Protein AF-A0A0S8ESB2-F1 (afdb_monomer_lite)

Secondary structure (DSSP, 8-state):
-HHHHHHHHHHHHHHHHHHHHHHHHS---TTTTHHHHHS-HHHHHHHHHHHHHHHHHHHHHHHHHHHHHHHHHHH---GGGEEE-TTS-EEETTTS-HHHHHHHTPPP-HHHHHHHHHHHHTT---S-HHHHHHTHHHHHHHHHHHHHHHHHHHHHHHHHTT-PPP------

Structure (mmCIF, N/CA/C/O backbone):
data_AF-A0A0S8ESB2-F1
#
_entry.id   AF-A0A0S8ESB2-F1
#
loop_
_atom_site.group_PDB
_atom_site.id
_atom_site.type_symbol
_atom_site.label_atom_id
_atom_site.label_alt_id
_atom_site.label_comp_id
_atom_site.label_asym_id
_atom_site.label_entity_id
_atom_site.label_seq_id
_atom_site.pdbx_PDB_ins_code
_atom_site.Cartn_x
_atom_site.Cartn_y
_atom_site.Cartn_z
_atom_site.occupancy
_atom_site.B_iso_or_equiv
_atom_site.auth_seq_id
_atom_site.auth_comp_id
_atom_site.auth_asym_id
_atom_site.auth_atom_id
_atom_site.pdbx_PDB_model_num
ATOM 1 N N . MET A 1 1 ? 5.649 14.825 -22.192 1.00 57.09 1 MET A N 1
ATOM 2 C CA . MET A 1 1 ? 5.412 15.573 -20.928 1.00 57.09 1 MET A CA 1
ATOM 3 C C . MET A 1 1 ? 4.907 14.610 -19.845 1.00 57.09 1 MET A C 1
ATOM 5 O O . MET A 1 1 ? 4.334 15.031 -18.852 1.00 57.09 1 MET A O 1
ATOM 9 N N . ASP A 1 2 ? 5.210 13.318 -19.983 1.00 68.31 2 ASP A N 1
ATOM 10 C CA . ASP A 1 2 ? 4.509 12.215 -19.307 1.00 68.31 2 ASP A CA 1
ATOM 11 C C . ASP A 1 2 ? 4.921 12.042 -17.840 1.00 68.31 2 ASP A C 1
ATOM 13 O O . ASP A 1 2 ? 4.185 11.493 -17.018 1.00 68.31 2 ASP A O 1
ATOM 17 N N . TRP A 1 3 ? 6.082 12.598 -17.478 1.00 75.12 3 TRP A N 1
ATOM 18 C CA . TRP A 1 3 ? 6.533 12.653 -16.091 1.00 75.12 3 TRP A CA 1
ATOM 19 C C . TRP A 1 3 ? 5.609 13.522 -15.223 1.00 75.12 3 TRP A C 1
ATOM 21 O O . TRP A 1 3 ? 5.425 13.221 -14.044 1.00 75.12 3 TRP A O 1
ATOM 31 N N . ALA A 1 4 ? 5.017 14.581 -15.790 1.00 79.88 4 ALA A N 1
ATOM 32 C CA . ALA A 1 4 ? 4.183 15.520 -15.047 1.00 79.88 4 ALA A CA 1
ATOM 33 C C . ALA A 1 4 ? 2.827 14.898 -14.695 1.00 79.88 4 ALA A C 1
ATOM 35 O O . ALA A 1 4 ? 2.401 14.994 -13.548 1.00 79.88 4 ALA A O 1
ATOM 36 N N . ASP A 1 5 ? 2.197 14.186 -15.631 1.00 78.19 5 ASP A N 1
ATOM 37 C CA . ASP A 1 5 ? 0.913 13.516 -15.394 1.00 78.19 5 ASP A CA 1
ATOM 38 C C . ASP A 1 5 ? 1.040 12.397 -14.354 1.00 78.19 5 ASP A C 1
ATOM 40 O O . ASP A 1 5 ? 0.253 12.330 -13.406 1.00 78.19 5 ASP A O 1
ATOM 44 N N . SER A 1 6 ? 2.098 11.583 -14.448 1.00 72.62 6 SER A N 1
ATOM 45 C CA . SER A 1 6 ? 2.393 10.545 -13.451 1.00 72.62 6 SER A CA 1
ATOM 46 C C . SER A 1 6 ? 2.651 11.133 -12.061 1.00 72.62 6 SER A C 1
ATOM 48 O O . SER A 1 6 ? 2.195 10.588 -11.049 1.00 72.62 6 SER A O 1
ATOM 50 N N . PHE A 1 7 ? 3.359 12.264 -11.991 1.00 78.62 7 PHE A N 1
ATOM 51 C CA . PHE A 1 7 ? 3.617 12.965 -10.737 1.00 78.62 7 PHE A CA 1
ATOM 52 C C . PHE A 1 7 ? 2.340 13.581 -10.149 1.00 78.62 7 PHE A C 1
ATOM 54 O O . PHE A 1 7 ? 2.095 13.438 -8.953 1.00 78.62 7 PHE A O 1
ATOM 61 N N . LEU A 1 8 ? 1.494 14.208 -10.970 1.00 83.75 8 LEU A N 1
ATOM 62 C CA . LEU A 1 8 ? 0.234 14.817 -10.537 1.00 83.75 8 LEU A CA 1
ATOM 63 C C . LEU A 1 8 ? -0.777 13.770 -10.055 1.00 83.75 8 LEU A C 1
ATOM 65 O O . LEU A 1 8 ? -1.403 13.954 -9.008 1.00 83.75 8 LEU A O 1
ATOM 69 N N . GLN A 1 9 ? -0.915 12.642 -10.754 1.00 80.56 9 GLN A N 1
ATOM 70 C CA . GLN A 1 9 ? -1.841 11.579 -10.356 1.00 80.56 9 GLN A CA 1
ATOM 71 C C . GLN A 1 9 ? -1.432 10.942 -9.020 1.00 80.56 9 GLN A C 1
ATOM 73 O O . GLN A 1 9 ? -2.258 10.754 -8.127 1.00 80.56 9 GLN A O 1
ATOM 78 N N . LYS A 1 10 ? -0.139 10.658 -8.832 1.00 77.56 10 LYS A N 1
ATOM 79 C CA . LYS A 1 10 ? 0.361 10.117 -7.559 1.00 77.56 10 LYS A CA 1
ATOM 80 C C . LYS A 1 10 ? 0.337 11.185 -6.461 1.00 77.56 10 LYS A C 1
ATOM 82 O O . LYS A 1 10 ? -0.032 10.887 -5.330 1.00 77.56 10 LYS A O 1
ATOM 87 N N . GLY A 1 11 ? 0.671 12.433 -6.784 1.00 84.25 11 GLY A N 1
ATOM 88 C CA . GLY A 1 11 ? 0.659 13.560 -5.851 1.00 84.25 11 GLY A CA 1
ATOM 89 C C . GLY A 1 11 ? -0.734 13.868 -5.303 1.00 84.25 11 GLY A C 1
ATOM 90 O O . GLY A 1 11 ? -0.884 14.079 -4.102 1.00 84.25 11 GLY A O 1
ATOM 91 N N . THR A 1 12 ? -1.769 13.817 -6.144 1.00 86.50 12 THR A N 1
ATOM 92 C CA . THR A 1 12 ? -3.167 13.981 -5.706 1.00 86.50 12 THR A CA 1
ATOM 93 C C . THR A 1 12 ? -3.625 12.843 -4.796 1.00 86.50 12 THR A C 1
ATOM 95 O O . THR A 1 12 ? -4.286 13.111 -3.793 1.00 86.50 12 THR A O 1
ATOM 98 N N . LEU A 1 13 ? -3.215 11.598 -5.067 1.00 80.38 13 LEU A N 1
ATOM 99 C CA . LEU A 1 13 ? -3.463 10.465 -4.168 1.00 80.38 13 LEU A CA 1
ATOM 100 C C . LEU A 1 13 ? -2.816 10.684 -2.790 1.00 80.38 13 LEU A C 1
ATOM 102 O O . LEU A 1 13 ? -3.473 10.515 -1.763 1.00 80.38 13 LEU A O 1
ATOM 106 N N . TRP A 1 14 ? -1.548 11.105 -2.754 1.00 82.94 14 TRP A N 1
ATOM 107 C CA . TRP A 1 14 ? -0.864 11.437 -1.502 1.00 82.94 14 TRP A CA 1
ATOM 108 C C . TRP A 1 14 ? -1.537 12.601 -0.771 1.00 82.94 14 TRP A C 1
ATOM 110 O O . TRP A 1 14 ? -1.750 12.513 0.435 1.00 82.94 14 TRP A O 1
ATOM 120 N N . LEU A 1 15 ? -1.940 13.659 -1.482 1.00 83.88 15 LEU A N 1
ATOM 121 C CA . LEU A 1 15 ? -2.687 14.781 -0.905 1.00 83.88 15 LEU A CA 1
ATOM 122 C C . LEU A 1 15 ? -4.032 14.343 -0.318 1.00 83.88 15 LEU A C 1
ATOM 124 O O . LEU A 1 15 ? -4.394 14.812 0.759 1.00 83.88 15 LEU A O 1
ATOM 128 N N . ALA A 1 16 ? -4.748 13.422 -0.967 1.00 83.44 16 ALA A N 1
ATOM 129 C CA . ALA A 1 1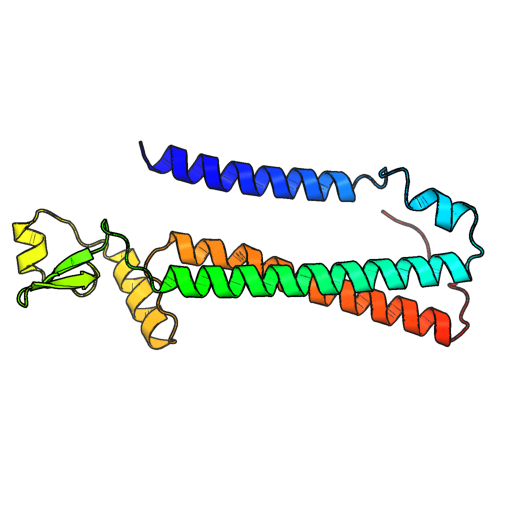6 ? -5.981 12.857 -0.428 1.00 83.44 16 ALA A CA 1
ATOM 130 C C . ALA A 1 16 ? -5.721 12.085 0.876 1.00 83.44 16 ALA A C 1
ATOM 132 O O . ALA A 1 16 ? -6.452 12.265 1.852 1.00 83.44 16 ALA A O 1
ATOM 133 N N . PHE A 1 17 ? -4.649 11.286 0.934 1.00 80.38 17 PHE A N 1
ATOM 134 C CA . PHE A 1 17 ? -4.242 10.604 2.164 1.00 80.38 17 PHE A CA 1
ATOM 135 C C . PHE A 1 17 ? -3.816 11.575 3.269 1.00 80.38 17 PHE A C 1
ATOM 137 O O . PHE A 1 17 ? -4.221 11.391 4.416 1.00 80.38 17 PHE A O 1
ATOM 144 N N . PHE A 1 18 ? -3.062 12.629 2.948 1.00 82.06 18 PHE A N 1
ATOM 145 C CA . PHE A 1 18 ? -2.707 13.669 3.916 1.00 82.06 18 PHE A CA 1
ATOM 146 C C . PHE A 1 18 ? -3.939 14.420 4.419 1.00 82.06 18 PHE A C 1
ATOM 148 O O . PHE A 1 18 ? -4.059 14.632 5.621 1.00 82.06 18 PHE A O 1
ATOM 155 N N . GLY A 1 19 ? -4.881 14.758 3.537 1.00 80.56 19 GLY A N 1
ATOM 156 C CA . GLY A 1 19 ? -6.148 15.384 3.907 1.00 80.56 19 GLY A CA 1
ATOM 157 C C . GLY A 1 19 ? -6.977 14.496 4.834 1.00 80.56 19 GLY A C 1
ATOM 158 O O . GLY A 1 19 ? -7.443 14.961 5.871 1.00 80.56 19 GLY A O 1
ATOM 159 N N . ALA A 1 20 ? -7.094 13.203 4.522 1.00 76.50 20 ALA A N 1
ATOM 160 C CA . ALA A 1 20 ? -7.768 12.234 5.383 1.00 76.50 20 ALA A CA 1
ATOM 161 C C . ALA A 1 20 ? -7.060 12.075 6.741 1.00 76.50 20 ALA A C 1
ATOM 163 O O . ALA A 1 20 ? -7.718 12.099 7.779 1.00 76.50 20 ALA A O 1
ATOM 164 N N . SER A 1 21 ? -5.726 11.979 6.754 1.00 76.19 21 SER A N 1
ATOM 165 C CA . SER A 1 21 ? -4.936 11.856 7.984 1.00 76.19 21 SER A CA 1
ATOM 166 C C . SER A 1 21 ? -5.036 13.106 8.859 1.00 76.19 21 SER A C 1
ATOM 168 O O . SER A 1 21 ? -5.221 12.981 10.068 1.00 76.19 21 SER A O 1
ATOM 170 N N . LEU A 1 22 ? -4.941 14.302 8.271 1.00 78.44 22 LEU A N 1
ATOM 171 C CA . LEU A 1 22 ? -5.063 15.577 8.982 1.00 78.44 22 LEU A CA 1
ATOM 172 C C . LEU A 1 22 ? -6.470 15.742 9.565 1.00 78.44 22 LEU A C 1
ATOM 174 O O . LEU A 1 22 ? -6.622 16.136 10.716 1.00 78.44 22 LEU A O 1
ATOM 178 N N . SER A 1 23 ? -7.485 15.343 8.796 1.00 69.94 23 SER A N 1
ATOM 179 C CA . SER A 1 23 ? -8.884 15.304 9.219 1.00 69.94 23 SER A CA 1
ATOM 180 C C . SER A 1 23 ? -9.110 14.353 10.404 1.00 69.94 23 SER A C 1
ATOM 182 O O . SER A 1 23 ? -9.939 14.636 11.257 1.00 69.94 23 SER A O 1
ATOM 184 N N . THR A 1 24 ? -8.351 13.255 10.510 1.00 66.19 24 THR A N 1
ATOM 185 C CA . THR A 1 24 ? -8.381 12.372 11.693 1.00 66.19 24 THR A CA 1
ATOM 186 C C . THR A 1 24 ? -7.478 12.815 12.849 1.00 66.19 24 THR A C 1
ATOM 188 O O . THR A 1 24 ? -7.645 12.302 13.953 1.00 66.19 24 THR A O 1
ATOM 191 N N . TYR A 1 25 ? -6.505 13.701 12.603 1.00 63.59 25 TYR A N 1
ATOM 192 C CA . TYR A 1 25 ? -5.550 14.180 13.610 1.00 63.59 25 TYR A CA 1
ATOM 193 C C . TYR A 1 25 ? -6.132 15.318 14.443 1.00 63.59 25 TYR A C 1
ATOM 195 O O . TYR A 1 25 ? -6.014 15.316 15.664 1.00 63.59 25 TYR A O 1
ATOM 203 N N . ASP A 1 26 ? -6.789 16.275 13.788 1.00 58.84 26 ASP A N 1
ATOM 204 C CA . ASP A 1 26 ? -7.627 17.231 14.496 1.00 58.84 26 ASP A CA 1
ATOM 205 C C . ASP A 1 26 ? -8.831 16.424 15.004 1.00 58.84 26 ASP A C 1
ATOM 207 O O . ASP A 1 26 ? -9.667 15.997 14.209 1.00 58.84 26 ASP A O 1
ATOM 211 N N . GLU A 1 27 ? -8.907 16.151 16.310 1.00 54.34 27 GLU A N 1
ATOM 212 C CA . GLU A 1 27 ? -9.964 15.383 17.001 1.00 54.34 27 GLU A CA 1
ATOM 213 C C . GLU A 1 27 ? -11.364 16.055 16.916 1.00 54.34 27 GLU A C 1
ATOM 215 O O . GLU A 1 27 ? -12.181 16.003 17.831 1.00 54.34 27 GLU A O 1
ATOM 220 N N . LYS A 1 28 ? -11.664 16.730 15.803 1.00 51.88 28 LYS A N 1
ATOM 221 C CA . LYS A 1 28 ? -12.797 17.623 15.559 1.00 51.88 28 LYS A CA 1
ATOM 222 C C . LYS A 1 28 ? -13.906 17.014 14.697 1.00 51.88 28 LYS A C 1
ATOM 224 O O . LYS A 1 28 ? -14.794 17.745 14.275 1.00 51.88 28 LYS A O 1
ATOM 229 N N . HIS A 1 29 ? -13.974 15.694 14.494 1.00 54.81 29 HIS A N 1
ATOM 230 C CA . HIS A 1 29 ? -15.165 15.051 13.886 1.00 54.81 29 HIS A CA 1
ATOM 231 C C . HIS A 1 29 ? -16.276 14.725 14.904 1.00 54.81 29 HIS A C 1
ATOM 233 O O . HIS A 1 29 ? -16.724 13.593 15.066 1.00 54.81 29 HIS A O 1
ATOM 239 N N . ILE A 1 30 ? -16.688 15.777 15.615 1.00 51.06 30 ILE A N 1
ATOM 240 C CA . ILE A 1 30 ? -18.028 16.340 15.906 1.00 51.06 30 ILE A CA 1
ATOM 241 C C . ILE A 1 30 ? -19.328 15.484 15.952 1.00 51.06 30 ILE A C 1
ATOM 243 O O . ILE A 1 30 ? -20.321 15.998 16.458 1.00 51.06 30 ILE A O 1
ATOM 247 N N . ALA A 1 31 ? -19.398 14.202 15.573 1.00 46.75 31 ALA A N 1
ATOM 248 C CA . ALA A 1 31 ? -20.664 13.434 15.667 1.00 46.75 31 ALA A CA 1
ATOM 249 C C . ALA A 1 31 ? -20.557 12.067 16.361 1.00 46.75 31 ALA A C 1
ATOM 251 O O . ALA A 1 31 ? -21.496 11.658 17.046 1.00 46.75 31 ALA A O 1
ATOM 252 N N . ILE A 1 32 ? -19.413 11.382 16.268 1.00 49.53 32 ILE A N 1
ATOM 253 C CA . ILE A 1 32 ? -19.201 10.121 17.003 1.00 49.53 32 ILE A CA 1
ATOM 254 C C . ILE A 1 32 ? -18.969 10.379 18.496 1.00 49.53 32 ILE A C 1
ATOM 256 O O . ILE A 1 32 ? -19.300 9.519 19.307 1.00 49.53 32 ILE A O 1
ATOM 260 N N . ASP A 1 33 ? -18.496 11.573 18.870 1.00 58.00 33 ASP A N 1
ATOM 261 C CA . ASP A 1 33 ? -18.162 11.925 20.255 1.00 58.00 33 ASP A CA 1
ATOM 262 C C . ASP A 1 33 ? -19.346 12.371 21.131 1.00 58.00 33 ASP A C 1
ATOM 264 O O . ASP A 1 33 ? -19.207 12.470 22.351 1.00 58.00 33 ASP A O 1
ATOM 268 N N . VAL A 1 34 ? -20.543 12.567 20.563 1.00 58.81 34 VAL A N 1
ATOM 269 C CA . VAL A 1 34 ? -21.756 12.747 21.381 1.00 58.81 34 VAL A CA 1
ATOM 270 C C . VAL A 1 34 ? -22.041 11.478 22.179 1.00 58.81 34 VAL A C 1
ATOM 272 O O . VAL A 1 34 ? -22.234 11.558 23.387 1.00 58.81 34 VAL A O 1
ATOM 275 N N . LEU A 1 35 ? -21.984 10.304 21.544 1.00 59.44 35 LEU A N 1
ATOM 276 C CA . LEU A 1 35 ? -22.262 9.016 22.185 1.00 59.44 35 LEU A CA 1
ATOM 277 C C . LEU A 1 35 ? -21.381 8.736 23.426 1.00 59.44 35 LEU A C 1
ATOM 279 O O . LEU A 1 35 ? -21.936 8.400 24.470 1.00 59.44 35 LEU A O 1
ATOM 283 N N . PRO A 1 36 ? -20.045 8.913 23.392 1.00 58.91 36 PRO A N 1
ATOM 284 C CA . PRO A 1 36 ? -19.188 8.763 24.564 1.00 58.91 36 PRO A CA 1
ATOM 285 C C . PRO A 1 36 ? -19.275 9.920 25.569 1.00 58.91 36 PRO A C 1
ATOM 287 O O . PRO A 1 36 ? -18.827 9.731 26.698 1.00 58.91 36 PRO A O 1
ATOM 290 N N . ARG A 1 37 ? -19.845 11.085 25.217 1.00 65.12 37 ARG A N 1
ATOM 291 C CA . ARG A 1 37 ? -20.141 12.167 26.181 1.00 65.12 37 ARG A CA 1
ATOM 292 C C . ARG A 1 37 ? -21.324 11.838 27.091 1.00 65.12 37 ARG A C 1
ATOM 294 O O . ARG A 1 37 ? -21.339 12.278 28.234 1.00 65.12 37 ARG A O 1
ATOM 301 N N . ILE A 1 38 ? -22.297 11.080 26.583 1.00 69.06 38 ILE A N 1
ATOM 302 C CA . ILE A 1 38 ? -23.476 10.613 27.339 1.00 69.06 38 ILE A CA 1
ATOM 303 C C . ILE A 1 38 ? -23.293 9.198 27.902 1.00 69.06 38 ILE A C 1
ATOM 305 O O . ILE A 1 38 ? -24.021 8.803 28.811 1.00 69.06 38 ILE A O 1
ATOM 309 N N . ALA A 1 39 ? -22.340 8.419 27.382 1.00 65.19 39 ALA A N 1
ATOM 310 C CA . ALA A 1 39 ? -22.119 7.051 27.829 1.00 65.19 39 ALA A CA 1
ATOM 311 C C . ALA A 1 39 ? -21.302 6.982 29.135 1.00 65.19 39 ALA A C 1
ATOM 313 O O . ALA A 1 39 ? -20.302 7.687 29.287 1.00 65.19 39 ALA A O 1
ATOM 314 N N . PRO A 1 40 ? -21.645 6.058 30.052 1.00 72.00 40 PRO A N 1
ATOM 315 C CA . PRO A 1 40 ? -20.812 5.760 31.213 1.00 72.00 40 PRO A CA 1
ATOM 316 C C . PRO A 1 40 ? -19.413 5.273 30.779 1.00 72.00 40 PRO A C 1
ATOM 318 O O . PRO A 1 40 ? -19.260 4.744 29.673 1.00 72.00 40 PRO A O 1
ATOM 321 N N . PRO A 1 41 ? -18.381 5.368 31.642 1.00 71.62 41 PRO A N 1
ATOM 322 C CA . PRO A 1 41 ? -16.979 5.092 31.287 1.00 71.62 41 PRO A CA 1
ATOM 323 C C . PRO A 1 41 ? -16.751 3.710 30.646 1.00 71.62 41 PRO A C 1
ATOM 325 O O . PRO A 1 41 ? -15.913 3.564 29.756 1.00 71.62 41 PRO A O 1
ATOM 328 N N . ARG A 1 42 ? -17.559 2.706 31.018 1.00 70.56 42 ARG A N 1
ATOM 329 C CA . ARG A 1 42 ? -17.559 1.373 30.389 1.00 70.56 42 ARG A CA 1
ATOM 330 C C . ARG A 1 42 ? -18.104 1.369 28.954 1.00 70.56 42 ARG A C 1
ATOM 332 O O . ARG A 1 42 ? -17.554 0.684 28.097 1.00 70.56 42 ARG A O 1
ATOM 339 N N . GLY A 1 43 ? -19.146 2.151 28.670 1.00 74.69 43 GLY A N 1
ATOM 340 C CA . GLY A 1 43 ? -19.711 2.296 27.324 1.00 74.69 43 GLY A CA 1
ATOM 341 C C . GLY A 1 43 ? -18.740 2.982 26.362 1.00 74.69 43 GLY A C 1
ATOM 342 O O . GLY A 1 43 ? -18.608 2.557 25.217 1.00 74.69 43 GLY A O 1
ATOM 343 N N . LYS A 1 44 ? -17.971 3.966 26.849 1.00 73.19 44 LYS A N 1
ATOM 344 C CA . LYS A 1 44 ? -16.908 4.620 26.070 1.00 73.19 44 LYS A CA 1
ATOM 345 C C . LYS A 1 44 ? -15.804 3.638 25.656 1.00 73.19 44 LYS A C 1
ATOM 347 O O . LYS A 1 44 ? -15.362 3.666 24.509 1.00 73.19 44 LYS A O 1
ATOM 352 N N . GLN A 1 45 ? -15.389 2.738 26.552 1.00 72.06 45 GLN A N 1
ATOM 353 C CA . GLN A 1 45 ? -14.404 1.694 26.232 1.00 72.06 45 GLN A CA 1
ATOM 354 C C . GLN A 1 45 ? -14.936 0.685 25.208 1.00 72.06 45 GLN A C 1
ATOM 356 O O . GLN A 1 45 ? -14.222 0.339 24.268 1.00 72.06 45 GLN A O 1
ATOM 361 N N . PHE A 1 46 ? -16.195 0.264 25.346 1.00 77.56 46 PHE A N 1
ATOM 362 C CA . PHE A 1 46 ? -16.825 -0.669 24.413 1.00 77.56 46 PHE A CA 1
ATOM 363 C C . PHE A 1 46 ? -16.988 -0.072 23.007 1.00 77.56 46 PHE A C 1
ATOM 365 O O . PHE A 1 46 ? -16.596 -0.693 22.021 1.00 77.56 46 PHE A O 1
ATOM 372 N N . LEU A 1 47 ? -17.473 1.170 22.910 1.00 78.56 47 LEU A N 1
ATOM 373 C CA . LEU A 1 47 ? -17.571 1.894 21.639 1.00 78.56 47 LEU A CA 1
ATOM 374 C C . LEU A 1 47 ? -16.198 2.056 20.977 1.00 78.56 47 LEU A C 1
ATOM 376 O O . LEU A 1 47 ? -16.053 1.816 19.780 1.00 78.56 47 LEU A O 1
ATOM 380 N N . ARG A 1 48 ? -15.163 2.384 21.761 1.00 76.44 48 ARG A N 1
ATOM 381 C CA . ARG A 1 48 ? -13.786 2.479 21.261 1.00 76.44 48 ARG A CA 1
ATOM 382 C C . ARG A 1 48 ? -13.273 1.140 20.726 1.00 76.44 48 ARG A C 1
ATOM 384 O O . ARG A 1 48 ? -12.618 1.125 19.684 1.00 76.44 48 ARG A O 1
ATOM 391 N N . ALA A 1 49 ? -13.572 0.036 21.411 1.00 78.88 49 ALA A N 1
ATOM 392 C CA . ALA A 1 49 ? -13.212 -1.302 20.955 1.00 78.88 49 ALA A CA 1
ATOM 393 C C . ALA A 1 49 ? -13.899 -1.639 19.622 1.00 78.88 49 ALA A C 1
ATOM 395 O O . ALA A 1 49 ? -13.213 -2.046 18.687 1.00 78.88 49 ALA A O 1
ATOM 396 N N . ILE A 1 50 ? -15.206 -1.379 19.491 1.00 84.62 50 ILE A N 1
ATOM 397 C CA . ILE A 1 50 ? -15.958 -1.596 18.241 1.00 84.62 50 ILE A CA 1
ATOM 398 C C . ILE A 1 50 ? -15.348 -0.805 17.084 1.00 84.62 50 ILE A C 1
ATOM 400 O O . ILE A 1 50 ? -15.087 -1.376 16.027 1.00 84.62 50 ILE A O 1
ATOM 404 N N . VAL A 1 51 ? -15.082 0.488 17.283 1.00 84.38 51 VAL A N 1
ATOM 405 C CA . VAL A 1 51 ? -14.503 1.341 16.235 1.00 84.38 51 VAL A CA 1
ATOM 406 C C . VAL A 1 51 ? -13.119 0.836 15.828 1.00 84.38 51 VAL A C 1
ATOM 408 O O . VAL A 1 51 ? -12.832 0.737 14.640 1.00 84.38 51 VAL A O 1
ATOM 411 N N . CYS A 1 52 ? -12.267 0.448 16.783 1.00 80.12 52 CYS A N 1
ATOM 412 C CA . CYS A 1 52 ? -10.948 -0.107 16.468 1.00 80.12 52 CYS A CA 1
ATOM 413 C C . CYS A 1 52 ? -11.035 -1.440 15.708 1.00 80.12 52 CYS A C 1
ATOM 415 O O . CYS A 1 52 ? -10.258 -1.645 14.779 1.00 80.12 52 CYS A O 1
ATOM 417 N N . ILE A 1 53 ? -11.984 -2.318 16.050 1.00 85.38 53 ILE A N 1
ATOM 418 C CA . ILE A 1 53 ? -12.221 -3.569 15.312 1.00 85.38 53 ILE A CA 1
ATOM 419 C C . ILE A 1 53 ? -12.688 -3.259 13.889 1.00 85.38 53 ILE A C 1
ATOM 421 O O . ILE A 1 53 ? -12.126 -3.788 12.934 1.00 85.38 53 ILE A O 1
ATOM 425 N N . PHE A 1 54 ? -13.675 -2.376 13.734 1.00 87.75 54 PHE A N 1
ATOM 426 C CA . PHE A 1 54 ? -14.204 -1.998 12.426 1.00 87.75 54 PHE A CA 1
ATOM 427 C C . PHE A 1 54 ? -13.121 -1.386 11.525 1.00 87.75 54 PHE A C 1
ATOM 429 O O . PHE A 1 54 ? -12.974 -1.787 10.367 1.00 87.75 54 PHE A O 1
ATOM 436 N N . SER A 1 55 ? -12.306 -0.478 12.069 1.00 84.31 55 SER A N 1
ATOM 437 C CA . SER A 1 55 ? -11.169 0.104 11.354 1.00 84.31 55 SER A CA 1
ATOM 438 C C . SER A 1 55 ? -10.113 -0.945 11.000 1.00 84.31 55 SER A C 1
ATOM 440 O O . SER A 1 55 ? -9.636 -0.952 9.869 1.00 84.31 55 SER A O 1
ATOM 442 N N . ALA A 1 56 ? -9.781 -1.873 11.907 1.00 85.88 56 ALA A N 1
ATOM 443 C CA . ALA A 1 56 ? -8.833 -2.955 11.626 1.00 85.88 56 ALA A CA 1
ATOM 444 C C . ALA A 1 56 ? -9.310 -3.849 10.472 1.00 85.88 56 ALA A C 1
ATOM 446 O O . ALA A 1 56 ? -8.543 -4.136 9.553 1.00 85.88 56 ALA A O 1
ATOM 447 N N . VAL A 1 57 ? -10.588 -4.242 10.493 1.00 91.50 57 VAL A N 1
ATOM 448 C CA . VAL A 1 57 ? -11.214 -5.063 9.449 1.00 91.50 57 VAL A CA 1
ATOM 449 C C . VAL A 1 57 ? -11.205 -4.333 8.107 1.00 91.50 57 VAL A C 1
ATOM 451 O O . VAL A 1 57 ? -10.791 -4.900 7.097 1.00 91.50 57 VAL A O 1
ATOM 454 N N . THR A 1 58 ? -11.599 -3.059 8.095 1.00 89.62 58 THR A N 1
ATOM 455 C CA . THR A 1 58 ? -11.624 -2.242 6.875 1.00 89.62 58 THR A CA 1
ATOM 456 C C . THR A 1 58 ? -10.221 -2.079 6.289 1.00 89.62 58 THR A C 1
ATOM 458 O O . THR A 1 58 ? -10.020 -2.343 5.104 1.00 89.62 58 THR A O 1
ATOM 461 N N . CYS A 1 59 ? -9.225 -1.724 7.111 1.00 88.88 59 CYS A N 1
ATOM 462 C CA . CYS A 1 59 ? -7.832 -1.612 6.673 1.00 88.88 59 CYS A CA 1
ATOM 463 C C . CYS A 1 59 ? -7.286 -2.944 6.140 1.00 88.88 59 CYS A C 1
ATOM 465 O O . CYS A 1 59 ? -6.579 -2.946 5.135 1.00 88.88 59 CYS A O 1
ATOM 467 N N . PHE A 1 60 ? -7.638 -4.075 6.759 1.00 90.94 60 PHE A N 1
ATOM 468 C CA . PHE A 1 60 ? -7.215 -5.394 6.292 1.00 90.94 60 PHE A CA 1
ATOM 469 C C . PHE A 1 60 ? -7.784 -5.726 4.906 1.00 90.94 60 PHE A C 1
ATOM 471 O O . PHE A 1 60 ? -7.031 -6.112 4.011 1.00 90.94 60 PHE A O 1
ATOM 478 N N . TYR A 1 61 ? -9.091 -5.539 4.695 1.00 93.62 61 TYR A N 1
ATOM 479 C CA . TYR A 1 61 ? -9.712 -5.817 3.397 1.00 93.62 61 TYR A CA 1
ATOM 480 C C . TYR A 1 61 ? -9.223 -4.870 2.301 1.00 93.62 61 TYR A C 1
ATOM 482 O O . TYR A 1 61 ? -8.927 -5.336 1.202 1.00 93.62 61 TYR A O 1
ATOM 490 N N . LEU A 1 62 ? -9.076 -3.574 2.595 1.00 89.50 62 LEU A N 1
ATOM 491 C CA . LEU A 1 62 ? -8.511 -2.616 1.642 1.00 89.50 62 LEU A CA 1
ATOM 492 C C . LEU A 1 62 ? -7.066 -2.974 1.286 1.00 89.50 62 LEU A C 1
ATOM 494 O O . LEU A 1 62 ? -6.737 -3.060 0.105 1.00 89.50 62 LEU A O 1
ATOM 498 N N . GLY A 1 63 ? -6.227 -3.268 2.284 1.00 90.12 63 GLY A N 1
ATOM 499 C CA . GLY A 1 63 ? -4.855 -3.725 2.065 1.00 90.12 63 GLY A CA 1
ATOM 500 C C . GLY A 1 63 ? -4.799 -4.981 1.195 1.00 90.12 63 GLY A C 1
ATOM 501 O O . GLY A 1 63 ? -4.014 -5.035 0.253 1.00 90.12 63 GLY A O 1
ATOM 502 N N . ARG A 1 64 ? -5.692 -5.951 1.436 1.00 92.19 64 ARG A N 1
ATOM 503 C CA . ARG A 1 64 ? -5.812 -7.167 0.621 1.00 92.19 64 ARG A CA 1
ATOM 504 C C . ARG A 1 64 ? -6.184 -6.850 -0.829 1.00 92.19 64 ARG A C 1
ATOM 506 O O . ARG A 1 64 ? -5.527 -7.345 -1.738 1.00 92.19 64 ARG A O 1
ATOM 513 N N . VAL A 1 65 ? -7.227 -6.052 -1.060 1.00 91.50 65 VAL A N 1
ATOM 514 C CA . VAL A 1 65 ? -7.688 -5.711 -2.418 1.00 91.50 65 VAL A CA 1
ATOM 515 C C . VAL A 1 65 ? -6.596 -4.977 -3.190 1.00 91.50 65 VAL A C 1
ATOM 517 O O . VAL A 1 65 ? -6.297 -5.353 -4.322 1.00 91.50 65 VAL A O 1
ATOM 520 N N . PHE A 1 66 ? -5.950 -3.987 -2.570 1.00 87.81 66 PHE A N 1
ATOM 521 C CA . PHE A 1 66 ? -4.839 -3.278 -3.200 1.00 87.81 66 PHE A CA 1
ATOM 522 C C . PHE A 1 66 ? -3.651 -4.198 -3.471 1.00 87.81 66 PHE A C 1
ATOM 524 O O . PHE A 1 66 ? -3.078 -4.126 -4.551 1.00 87.81 66 PHE A O 1
ATOM 531 N N . TRP A 1 67 ? -3.318 -5.107 -2.553 1.00 87.62 67 TRP A N 1
ATOM 532 C CA . TRP A 1 67 ? -2.246 -6.080 -2.759 1.00 87.62 67 TRP A CA 1
ATOM 533 C C . TRP A 1 67 ? -2.511 -6.991 -3.964 1.00 87.62 67 TRP A C 1
ATOM 535 O O . TRP A 1 67 ? -1.637 -7.152 -4.813 1.00 87.62 67 TRP A O 1
ATOM 545 N N . LEU A 1 68 ? -3.725 -7.546 -4.078 1.00 88.75 68 LEU A N 1
ATOM 546 C CA . LEU A 1 68 ? -4.109 -8.359 -5.237 1.00 88.75 68 LEU A CA 1
ATOM 547 C C . LEU A 1 68 ? -4.099 -7.550 -6.535 1.00 88.75 68 LEU A C 1
ATOM 549 O O . LEU A 1 68 ? -3.613 -8.045 -7.547 1.00 88.75 68 LEU A O 1
ATOM 553 N N . SER A 1 69 ? -4.608 -6.318 -6.505 1.00 86.94 69 SER A N 1
ATOM 554 C CA . SER A 1 69 ? -4.603 -5.440 -7.675 1.00 86.94 69 SER A CA 1
ATOM 555 C C . SER A 1 69 ? -3.176 -5.165 -8.148 1.00 86.94 69 SER A C 1
ATOM 557 O O . SER A 1 69 ? -2.865 -5.368 -9.318 1.00 86.94 69 SER A O 1
ATOM 559 N N . VAL A 1 70 ? -2.274 -4.791 -7.238 1.00 85.12 70 VAL A N 1
ATOM 560 C CA . VAL A 1 70 ? -0.868 -4.512 -7.559 1.00 85.12 70 VAL A CA 1
ATOM 561 C C . VAL A 1 70 ? -0.159 -5.759 -8.089 1.00 85.12 70 VAL A C 1
ATOM 563 O O . VAL A 1 70 ? 0.562 -5.662 -9.075 1.00 85.12 70 VAL A O 1
ATOM 566 N N . LEU A 1 71 ? -0.402 -6.940 -7.511 1.00 83.56 71 LEU A N 1
ATOM 567 C CA . LEU A 1 71 ? 0.137 -8.205 -8.030 1.00 83.56 71 LEU A CA 1
ATOM 568 C C . LEU A 1 71 ? -0.377 -8.541 -9.434 1.00 83.56 71 LEU A C 1
ATOM 570 O O . LEU A 1 71 ? 0.393 -9.037 -10.253 1.00 83.56 71 LEU A O 1
ATOM 574 N N . ASN A 1 72 ? -1.655 -8.274 -9.715 1.00 84.94 72 ASN A N 1
ATOM 575 C CA . ASN A 1 72 ? -2.219 -8.472 -11.047 1.00 84.94 72 ASN A CA 1
ATOM 576 C C . ASN A 1 72 ? -1.555 -7.528 -12.060 1.00 84.94 72 ASN A C 1
ATOM 578 O O . ASN A 1 72 ? -1.058 -7.977 -13.087 1.00 84.94 72 ASN A O 1
ATOM 582 N N . ASN A 1 73 ? -1.441 -6.243 -11.709 1.00 81.88 73 ASN A N 1
ATOM 583 C CA . ASN A 1 73 ? -0.778 -5.231 -12.534 1.00 81.88 73 ASN A CA 1
ATOM 584 C C . ASN A 1 73 ? 0.731 -5.495 -12.702 1.00 81.88 73 ASN A C 1
ATOM 586 O O . ASN A 1 73 ? 1.298 -5.172 -13.736 1.00 81.88 73 ASN A O 1
ATOM 590 N N . ALA A 1 74 ? 1.403 -6.120 -11.728 1.00 79.62 74 ALA A N 1
ATOM 591 C CA . ALA A 1 74 ? 2.833 -6.435 -11.817 1.00 79.62 74 ALA A CA 1
ATOM 592 C C . ALA A 1 74 ? 3.176 -7.391 -12.966 1.00 79.62 74 ALA A C 1
ATOM 594 O O . ALA A 1 74 ? 4.302 -7.365 -13.472 1.00 79.62 74 ALA A O 1
ATOM 595 N N . ARG A 1 75 ? 2.210 -8.218 -13.378 1.00 75.81 75 ARG A N 1
ATOM 596 C CA . ARG A 1 75 ? 2.345 -9.186 -14.472 1.00 75.81 75 ARG A CA 1
ATOM 597 C C . ARG A 1 75 ? 1.975 -8.601 -15.831 1.00 75.81 75 ARG A C 1
ATOM 599 O O . ARG A 1 75 ? 2.351 -9.181 -16.844 1.00 75.81 75 ARG A O 1
ATOM 606 N N . GLU A 1 76 ? 1.265 -7.479 -15.859 1.00 80.31 76 GLU A N 1
ATOM 607 C CA . GLU A 1 76 ? 0.900 -6.810 -17.101 1.00 80.31 76 GLU A CA 1
ATOM 608 C C . GLU A 1 76 ? 2.120 -6.065 -17.656 1.00 80.31 76 GLU A C 1
ATOM 610 O O . GLU A 1 76 ? 2.730 -5.231 -16.984 1.00 80.31 76 GLU A O 1
ATOM 615 N N . ILE A 1 77 ? 2.509 -6.411 -18.885 1.00 73.62 77 ILE A N 1
ATOM 616 C CA . ILE A 1 77 ? 3.614 -5.771 -19.600 1.00 73.62 77 ILE A CA 1
ATOM 617 C C . ILE A 1 77 ? 3.013 -4.627 -20.427 1.00 73.62 77 ILE A C 1
ATOM 619 O O . ILE A 1 77 ? 2.235 -4.905 -21.344 1.00 73.62 77 ILE A O 1
ATOM 623 N N . PRO A 1 78 ? 3.336 -3.354 -20.137 1.00 78.75 78 PRO A N 1
ATOM 624 C CA . PRO A 1 78 ? 2.830 -2.240 -20.928 1.00 78.75 78 PRO A CA 1
ATOM 625 C C . PRO A 1 78 ? 3.438 -2.248 -22.332 1.00 78.75 78 PRO A C 1
ATOM 627 O O . PRO A 1 78 ? 4.578 -2.679 -22.516 1.00 78.75 78 PRO A O 1
ATOM 630 N N . LEU A 1 79 ? 2.715 -1.683 -23.305 1.00 75.62 79 LEU A N 1
ATOM 631 C CA . LEU A 1 79 ? 3.156 -1.621 -24.706 1.00 75.62 79 LEU A CA 1
ATOM 632 C C . LEU A 1 79 ? 4.504 -0.904 -24.888 1.00 75.62 79 LEU A C 1
ATOM 634 O O . LEU A 1 79 ? 5.291 -1.243 -25.763 1.00 75.62 79 LEU A O 1
ATOM 638 N N . GLU A 1 80 ? 4.788 0.059 -24.021 1.00 77.19 80 GLU A N 1
ATOM 639 C CA . GLU A 1 80 ? 6.031 0.832 -23.979 1.00 77.19 80 GLU A CA 1
ATOM 640 C C . GLU A 1 80 ? 7.260 0.030 -23.500 1.00 77.19 80 GLU A C 1
ATOM 642 O O . GLU A 1 80 ? 8.392 0.427 -23.769 1.00 77.19 80 GLU A O 1
ATOM 647 N N . TYR A 1 81 ? 7.059 -1.133 -22.865 1.00 78.25 81 TYR A N 1
ATOM 648 C CA . TYR A 1 81 ? 8.131 -2.059 -22.463 1.00 78.25 81 TYR A CA 1
ATOM 649 C C . TYR A 1 81 ? 8.086 -3.402 -23.206 1.00 78.25 81 TYR A C 1
ATOM 651 O O . TYR A 1 81 ? 8.897 -4.285 -22.914 1.00 78.25 81 TYR A O 1
ATOM 659 N N . SER A 1 82 ? 7.162 -3.575 -24.154 1.00 82.69 82 SER A N 1
ATOM 660 C CA . SER A 1 82 ? 7.077 -4.757 -25.015 1.00 82.69 82 SER A CA 1
ATOM 661 C C . SER A 1 82 ? 7.758 -4.514 -26.359 1.00 82.69 82 SER A C 1
ATOM 663 O O . SER A 1 82 ? 7.567 -3.466 -26.971 1.00 82.69 82 SER A O 1
ATOM 665 N N . VAL A 1 83 ? 8.516 -5.497 -26.838 1.00 84.19 83 VAL A N 1
ATOM 666 C CA . VAL A 1 83 ? 9.159 -5.486 -28.158 1.00 84.19 83 VAL A CA 1
ATOM 667 C C . VAL A 1 83 ? 8.823 -6.793 -28.880 1.00 84.19 83 VAL A C 1
ATOM 669 O O . VAL A 1 83 ? 8.780 -7.852 -28.252 1.00 84.19 83 VAL A O 1
ATOM 672 N N . LEU A 1 84 ? 8.588 -6.725 -30.194 1.00 85.19 84 LEU A N 1
ATOM 673 C CA . LEU A 1 84 ? 8.402 -7.901 -31.049 1.00 85.19 84 LEU A CA 1
ATOM 674 C C . LEU A 1 84 ? 9.706 -8.705 -31.132 1.00 85.19 84 LEU A C 1
ATOM 676 O O . LEU A 1 84 ? 10.727 -8.214 -31.613 1.00 85.19 84 LEU A O 1
ATOM 680 N N . GLY A 1 85 ? 9.675 -9.936 -30.626 1.0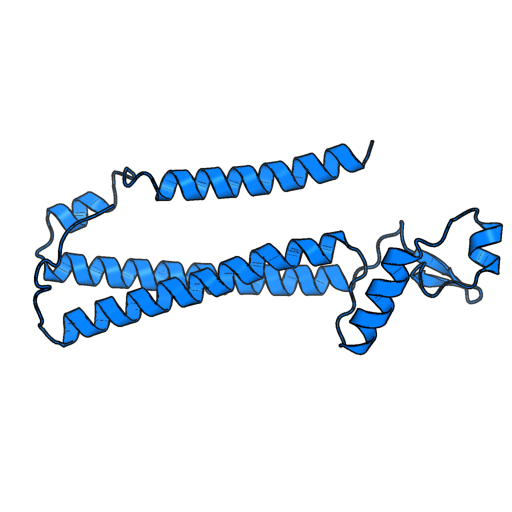0 79.62 85 GLY A N 1
ATOM 681 C CA . GLY A 1 85 ? 10.781 -10.880 -30.712 1.00 79.62 85 GLY A CA 1
ATOM 682 C C . GLY A 1 85 ? 10.941 -11.481 -32.113 1.00 79.62 85 GLY A C 1
ATOM 683 O O . GLY A 1 85 ? 10.085 -11.348 -32.982 1.00 79.62 85 GLY A O 1
ATOM 684 N N . ILE A 1 86 ? 12.036 -12.217 -32.320 1.00 78.00 86 ILE A N 1
ATOM 685 C CA . ILE A 1 86 ? 12.347 -12.903 -33.594 1.00 78.00 86 ILE A CA 1
ATOM 686 C C . ILE A 1 86 ? 11.290 -13.964 -33.960 1.00 78.00 86 ILE A C 1
ATOM 688 O O . ILE A 1 86 ? 11.127 -14.302 -35.127 1.00 78.00 86 ILE A O 1
ATOM 692 N N . SER A 1 87 ? 10.576 -14.492 -32.964 1.00 80.62 87 SER A N 1
ATOM 693 C CA . SER A 1 87 ? 9.498 -15.475 -33.107 1.00 80.62 87 SER A CA 1
ATOM 694 C C . SER A 1 87 ? 8.096 -14.857 -33.215 1.00 80.62 87 SER A C 1
ATOM 696 O O . SER A 1 87 ? 7.123 -15.584 -33.047 1.00 80.62 87 SER A O 1
ATOM 698 N N . ASP A 1 88 ? 7.985 -13.545 -33.466 1.00 81.19 88 ASP A N 1
ATOM 699 C CA . ASP A 1 88 ? 6.712 -12.798 -33.544 1.00 81.19 88 ASP A CA 1
ATOM 700 C C . ASP A 1 88 ? 5.915 -12.762 -32.215 1.00 81.19 88 ASP A C 1
ATOM 702 O O . ASP A 1 88 ? 4.723 -12.466 -32.181 1.00 81.19 88 ASP A O 1
ATOM 706 N N . GLU A 1 89 ? 6.580 -13.046 -31.086 1.00 84.56 89 GLU A N 1
ATOM 707 C CA . GLU A 1 89 ? 6.011 -12.961 -29.734 1.00 84.56 89 GLU A CA 1
ATOM 708 C C . GLU A 1 89 ? 6.439 -11.661 -29.034 1.00 84.56 89 GLU A C 1
ATOM 710 O O . GLU A 1 89 ? 7.575 -11.202 -29.176 1.00 84.56 89 GLU A O 1
ATOM 715 N N . MET A 1 90 ? 5.532 -11.064 -28.257 1.00 81.12 90 MET A N 1
ATOM 716 C CA . MET A 1 90 ? 5.796 -9.853 -27.475 1.00 81.12 90 MET A CA 1
ATOM 717 C C . MET A 1 90 ? 6.620 -10.200 -26.233 1.00 81.12 90 MET A C 1
ATOM 719 O O . MET A 1 90 ? 6.113 -10.806 -25.290 1.00 81.12 90 MET A O 1
ATOM 723 N N . ILE A 1 91 ? 7.885 -9.782 -26.216 1.00 85.62 91 ILE A N 1
ATOM 724 C CA . ILE A 1 91 ? 8.804 -9.996 -25.094 1.00 85.62 91 ILE A CA 1
ATOM 725 C C . ILE A 1 91 ? 9.109 -8.683 -24.375 1.00 85.62 91 ILE A C 1
ATOM 727 O O . ILE A 1 91 ? 9.026 -7.595 -24.946 1.00 85.62 91 ILE A O 1
ATOM 731 N N . HIS A 1 92 ? 9.477 -8.773 -23.099 1.00 85.56 92 HIS A N 1
ATOM 732 C CA . HIS A 1 92 ? 9.866 -7.604 -22.319 1.00 85.56 92 HIS A CA 1
ATOM 733 C C . HIS A 1 92 ? 11.203 -7.034 -22.826 1.00 85.56 92 HIS A C 1
ATOM 735 O O . HIS A 1 92 ? 12.130 -7.784 -23.134 1.00 85.56 92 HIS A O 1
ATOM 741 N N . ILE A 1 93 ? 11.352 -5.707 -22.840 1.00 86.50 93 ILE A N 1
ATOM 742 C CA . ILE A 1 93 ? 12.546 -4.996 -23.338 1.00 86.50 93 ILE A CA 1
ATOM 743 C C . ILE A 1 93 ? 13.863 -5.440 -22.667 1.00 86.50 93 ILE A C 1
ATOM 745 O O . ILE A 1 93 ? 14.943 -5.312 -23.242 1.00 86.50 93 ILE A O 1
ATOM 749 N N . CYS A 1 94 ? 13.789 -5.985 -21.449 1.00 86.06 94 CYS A N 1
ATOM 750 C CA . CYS A 1 94 ? 14.948 -6.530 -20.735 1.00 86.06 94 CYS A CA 1
ATOM 751 C C . CYS A 1 94 ? 15.398 -7.916 -21.232 1.00 86.06 94 CYS A C 1
ATOM 753 O O . CYS A 1 94 ? 16.577 -8.237 -21.101 1.00 86.06 94 CYS A O 1
ATOM 755 N N . GLU A 1 95 ? 14.511 -8.702 -21.836 1.00 84.75 95 GLU A N 1
ATOM 756 C CA . GLU A 1 95 ? 14.826 -10.006 -22.437 1.00 84.75 95 GLU A CA 1
ATOM 757 C C . GLU A 1 95 ? 15.171 -9.882 -23.932 1.00 84.75 95 GLU A C 1
ATOM 759 O O . GLU A 1 95 ? 15.692 -10.823 -24.530 1.00 84.75 95 GLU A O 1
ATOM 764 N N . ALA A 1 96 ? 14.917 -8.720 -24.543 1.00 84.50 96 ALA A N 1
ATOM 765 C CA . ALA A 1 96 ? 15.148 -8.504 -25.965 1.00 84.50 96 ALA A CA 1
ATOM 766 C C . ALA A 1 96 ? 16.648 -8.573 -26.345 1.00 84.50 96 ALA A C 1
ATOM 768 O O . ALA A 1 96 ? 17.499 -7.979 -25.666 1.00 84.50 96 ALA A O 1
ATOM 769 N N . PRO A 1 97 ? 16.999 -9.268 -27.448 1.00 82.75 97 PRO A N 1
ATOM 770 C CA . PRO A 1 97 ? 18.364 -9.313 -27.952 1.00 82.75 97 PRO A CA 1
ATOM 771 C C . PRO A 1 97 ? 18.772 -7.963 -28.550 1.00 82.75 97 PRO A C 1
ATOM 773 O O . PRO A 1 97 ? 17.981 -7.273 -29.190 1.00 82.75 97 PRO A O 1
ATOM 776 N N . ILE A 1 98 ? 20.050 -7.617 -28.380 1.00 78.88 98 ILE A N 1
ATOM 777 C CA . ILE A 1 98 ? 20.626 -6.297 -28.703 1.00 78.88 98 ILE A CA 1
ATOM 778 C C . ILE A 1 98 ? 20.396 -5.890 -30.170 1.00 78.88 98 ILE A C 1
ATOM 780 O O . ILE A 1 98 ? 20.272 -4.705 -30.457 1.00 78.88 98 ILE A O 1
ATOM 784 N N . GLN A 1 99 ? 20.293 -6.863 -31.078 1.00 79.25 99 GLN A N 1
ATOM 785 C CA . GLN A 1 99 ? 20.050 -6.633 -32.507 1.00 79.25 99 GLN A CA 1
ATOM 786 C C . GLN A 1 99 ? 18.703 -5.926 -32.747 1.00 79.25 99 GLN A C 1
ATOM 788 O O . GLN A 1 99 ? 18.663 -4.879 -33.376 1.00 79.25 99 GLN A O 1
ATOM 793 N N . ILE A 1 100 ? 17.620 -6.413 -32.128 1.00 78.81 100 ILE A N 1
ATOM 794 C CA . ILE A 1 100 ? 16.266 -5.854 -32.309 1.00 78.81 100 ILE A CA 1
ATOM 795 C C . ILE A 1 100 ? 16.168 -4.445 -31.707 1.00 78.81 100 ILE A C 1
ATOM 797 O O . ILE A 1 100 ? 15.508 -3.562 -32.253 1.00 78.81 100 ILE A O 1
ATOM 801 N N . LEU A 1 101 ? 16.847 -4.216 -30.579 1.00 80.56 101 LEU A N 1
ATOM 802 C CA . LEU A 1 101 ? 16.931 -2.899 -29.939 1.00 80.56 101 LEU A CA 1
ATOM 803 C C . LEU A 1 101 ? 17.685 -1.889 -30.819 1.00 80.56 101 LEU A C 1
ATOM 805 O O . LEU A 1 101 ? 17.273 -0.734 -30.913 1.00 80.56 101 LEU A O 1
ATOM 809 N N . ALA A 1 102 ? 18.753 -2.326 -31.494 1.00 77.38 102 ALA A N 1
ATOM 810 C CA . ALA A 1 102 ? 19.502 -1.494 -32.432 1.00 77.38 102 ALA A CA 1
ATOM 811 C C . ALA A 1 102 ? 18.673 -1.146 -33.680 1.00 77.38 102 ALA A C 1
ATOM 813 O O . ALA A 1 102 ? 18.677 0.010 -34.102 1.00 77.38 102 ALA A O 1
ATOM 814 N N . ASP A 1 103 ? 17.910 -2.107 -34.209 1.00 76.69 103 ASP A N 1
ATOM 815 C CA . ASP A 1 103 ? 17.060 -1.923 -35.393 1.00 76.69 103 ASP A CA 1
ATOM 816 C C . ASP A 1 103 ? 15.856 -1.004 -35.122 1.00 76.69 103 ASP A C 1
ATOM 818 O O . ASP A 1 103 ? 15.438 -0.235 -35.987 1.00 76.69 103 ASP A O 1
ATOM 822 N N . THR A 1 104 ? 15.311 -1.047 -33.904 1.00 73.25 104 THR A N 1
ATOM 823 C CA . THR A 1 104 ? 14.180 -0.206 -33.467 1.00 73.25 104 THR A CA 1
ATOM 824 C C . THR A 1 104 ? 14.612 1.136 -32.868 1.00 73.25 104 THR A C 1
ATOM 826 O O . THR A 1 104 ? 13.764 1.971 -32.551 1.00 73.25 104 THR A O 1
ATOM 829 N N . GLY A 1 105 ? 15.921 1.370 -32.711 1.00 77.06 105 GLY A N 1
ATOM 830 C CA . GLY A 1 105 ? 16.468 2.582 -32.097 1.00 77.06 105 GLY A CA 1
ATOM 831 C C . GLY A 1 105 ? 16.137 2.743 -30.606 1.00 77.06 105 GLY A C 1
ATOM 832 O O . GLY A 1 105 ? 16.282 3.840 -30.064 1.00 77.06 105 GLY A O 1
ATOM 833 N N . LEU A 1 106 ? 15.688 1.680 -29.930 1.00 77.44 106 LEU A N 1
ATOM 834 C CA . LEU A 1 106 ? 15.363 1.698 -28.504 1.00 77.44 106 LEU A CA 1
ATOM 835 C C . LEU A 1 106 ? 16.613 1.423 -27.655 1.00 77.44 106 LEU A C 1
ATOM 837 O O . LEU A 1 106 ? 17.326 0.440 -27.843 1.00 77.44 106 LEU A O 1
ATOM 841 N N . SER A 1 107 ? 16.854 2.271 -26.653 1.00 79.25 107 SER A N 1
ATOM 842 C CA . SER A 1 107 ? 17.939 2.080 -25.685 1.00 79.25 107 SER A CA 1
ATOM 843 C C . SER A 1 107 ? 17.464 1.253 -24.491 1.00 79.25 107 SER A C 1
ATOM 845 O O . SER A 1 107 ? 16.467 1.591 -23.852 1.00 79.25 107 SER A O 1
ATOM 847 N N . ARG A 1 108 ? 18.189 0.180 -24.152 1.00 79.75 108 ARG A N 1
ATOM 848 C CA . ARG A 1 108 ? 17.870 -0.666 -22.993 1.00 79.75 108 ARG A CA 1
ATOM 849 C C . ARG A 1 108 ? 18.195 0.076 -21.685 1.00 79.75 108 ARG A C 1
ATOM 851 O O . ARG A 1 108 ? 19.369 0.369 -21.441 1.00 79.75 108 ARG A O 1
ATOM 858 N N . PRO A 1 109 ? 17.218 0.306 -20.786 1.00 81.19 109 PRO A N 1
ATOM 859 C CA . PRO A 1 109 ? 17.479 0.930 -19.491 1.00 81.19 109 PRO A CA 1
ATOM 860 C C . PRO A 1 109 ? 18.229 -0.047 -18.568 1.00 81.19 109 PRO A C 1
ATOM 862 O O . PRO A 1 109 ? 17.634 -0.887 -17.889 1.00 81.19 109 PRO A O 1
ATOM 865 N N . SER A 1 110 ? 19.561 0.052 -18.554 1.00 82.12 110 SER A N 1
ATOM 866 C CA . SER A 1 110 ? 20.470 -0.904 -17.901 1.00 82.12 110 SER A CA 1
ATOM 867 C C . SER A 1 110 ? 20.227 -1.056 -16.398 1.00 82.12 110 SER A C 1
ATOM 869 O O . SER A 1 110 ? 20.175 -2.178 -15.900 1.00 82.12 110 SER A O 1
ATOM 871 N N . VAL A 1 111 ? 20.011 0.053 -15.685 1.00 84.00 111 VAL A N 1
ATOM 872 C CA . VAL A 1 111 ? 19.757 0.055 -14.234 1.00 84.00 111 VAL A CA 1
ATOM 873 C C . VAL A 1 111 ? 18.454 -0.673 -13.901 1.00 84.00 111 VAL A C 1
ATOM 875 O O . VAL A 1 111 ? 18.429 -1.520 -13.011 1.00 84.00 111 VAL A O 1
ATOM 878 N N . PHE A 1 112 ? 17.382 -0.389 -14.645 1.00 83.06 112 PHE A N 1
ATOM 879 C CA . PHE A 1 112 ? 16.080 -1.019 -14.428 1.00 83.06 112 PHE A CA 1
ATOM 880 C C . PHE A 1 112 ? 16.133 -2.526 -14.702 1.00 83.06 112 PHE A C 1
ATOM 882 O O . PHE A 1 112 ? 15.704 -3.320 -13.866 1.00 83.06 112 PHE A O 1
ATOM 889 N N . CYS A 1 113 ? 16.728 -2.932 -15.826 1.00 85.69 113 CYS A N 1
ATOM 890 C CA . CYS A 1 113 ? 16.853 -4.348 -16.157 1.00 85.69 113 CYS A CA 1
ATOM 891 C C . CYS A 1 113 ? 17.773 -5.108 -15.187 1.00 85.69 113 CYS A C 1
ATOM 893 O O . CYS A 1 113 ? 17.495 -6.266 -14.882 1.00 85.69 113 CYS A O 1
ATOM 895 N N . ALA A 1 114 ? 18.829 -4.474 -14.663 1.00 86.12 114 ALA A N 1
ATOM 896 C CA . ALA A 1 114 ? 19.683 -5.083 -13.644 1.00 86.12 114 ALA A CA 1
ATOM 897 C C . ALA A 1 114 ? 18.899 -5.352 -12.349 1.00 86.12 114 ALA A C 1
ATOM 899 O O . ALA A 1 114 ? 18.908 -6.473 -11.841 1.00 86.12 114 ALA A O 1
ATOM 900 N N . ILE A 1 115 ? 18.153 -4.356 -11.860 1.00 84.69 115 ILE A N 1
ATOM 901 C CA . ILE A 1 115 ? 17.306 -4.484 -10.665 1.00 84.69 115 ILE A CA 1
ATOM 902 C C . ILE A 1 115 ? 16.243 -5.573 -10.871 1.00 84.69 115 ILE A C 1
ATOM 904 O O . ILE A 1 115 ? 16.111 -6.458 -10.027 1.00 84.69 115 ILE A O 1
ATOM 908 N N . ARG A 1 116 ? 15.541 -5.574 -12.014 1.00 84.19 116 ARG A N 1
ATOM 909 C CA . ARG A 1 116 ? 14.542 -6.601 -12.356 1.00 84.19 116 ARG A CA 1
ATOM 910 C C . ARG A 1 116 ? 15.131 -8.009 -12.313 1.00 84.19 116 ARG A C 1
ATOM 912 O O . ARG A 1 116 ? 14.516 -8.881 -11.713 1.00 84.19 116 ARG A O 1
ATOM 919 N N . SER A 1 117 ? 16.319 -8.215 -12.885 1.00 84.56 117 SER A N 1
ATOM 920 C CA . SER A 1 117 ? 16.956 -9.538 -12.901 1.00 84.56 117 SER A CA 1
ATOM 921 C C . SER A 1 117 ? 17.251 -10.064 -11.491 1.00 84.56 117 SER A C 1
ATOM 923 O O . SER A 1 117 ? 17.013 -11.231 -11.199 1.00 84.56 117 SER A O 1
ATOM 925 N N . VAL A 1 118 ? 17.681 -9.187 -10.576 1.00 84.31 118 VAL A N 1
ATOM 926 C CA . VAL A 1 118 ? 17.886 -9.538 -9.163 1.00 84.31 118 VAL A CA 1
ATOM 927 C C . VAL A 1 118 ? 16.560 -9.898 -8.493 1.00 84.31 118 VAL A C 1
ATOM 929 O O . VAL A 1 118 ? 16.481 -10.899 -7.790 1.00 84.31 118 VAL A O 1
ATOM 932 N N . LEU A 1 119 ? 15.506 -9.113 -8.714 1.00 80.69 119 LEU A N 1
ATOM 933 C CA . LEU A 1 119 ? 14.183 -9.361 -8.131 1.00 80.69 119 LEU A CA 1
ATOM 934 C C . LEU A 1 119 ? 13.516 -10.634 -8.663 1.00 80.69 119 LEU A C 1
ATOM 936 O O . LEU A 1 119 ? 12.850 -11.336 -7.902 1.00 80.69 119 LEU A O 1
ATOM 940 N N . GLU A 1 120 ? 13.750 -10.975 -9.928 1.00 81.12 120 GLU A N 1
ATOM 941 C CA . GLU A 1 120 ? 13.270 -12.215 -10.530 1.00 81.12 120 GLU A CA 1
ATOM 942 C C . GLU A 1 120 ? 13.876 -13.456 -9.859 1.00 81.12 120 GLU A C 1
ATOM 944 O O . GLU A 1 120 ? 13.153 -14.419 -9.605 1.00 81.12 120 GLU A O 1
ATOM 949 N N . VAL A 1 121 ? 15.152 -13.403 -9.453 1.00 82.19 121 VAL A N 1
ATOM 950 C CA . VAL A 1 121 ? 15.791 -14.468 -8.652 1.00 82.19 121 VAL A CA 1
ATOM 951 C C . VAL A 1 121 ? 15.074 -14.674 -7.312 1.00 82.19 121 VAL A C 1
ATOM 953 O O . VAL A 1 121 ? 14.968 -15.802 -6.833 1.00 82.19 121 VAL A O 1
ATOM 956 N N . PHE A 1 122 ? 14.528 -13.608 -6.723 1.00 79.75 122 PHE A N 1
ATOM 957 C CA . PHE A 1 122 ? 13.724 -13.673 -5.498 1.00 79.75 122 PHE A CA 1
ATOM 958 C C . PHE A 1 122 ? 12.239 -13.995 -5.751 1.00 79.75 122 PHE A C 1
ATOM 960 O O . PHE A 1 122 ? 11.432 -13.942 -4.823 1.00 79.75 122 PHE A O 1
ATOM 967 N N . GLY A 1 123 ? 11.856 -14.338 -6.987 1.00 73.25 123 GLY A N 1
ATOM 968 C CA . GLY A 1 123 ? 10.482 -14.677 -7.367 1.00 73.25 123 GLY A CA 1
ATOM 969 C C . GLY A 1 123 ? 9.540 -13.474 -7.490 1.00 73.25 123 GLY A C 1
ATOM 970 O O . GLY A 1 123 ? 8.334 -13.655 -7.659 1.00 73.25 123 GLY A O 1
ATOM 971 N N . ALA A 1 124 ? 10.065 -12.247 -7.420 1.00 74.00 124 ALA A N 1
ATOM 972 C CA . ALA A 1 124 ? 9.298 -11.017 -7.561 1.00 74.00 124 ALA A CA 1
ATOM 973 C C . ALA A 1 124 ? 9.421 -10.483 -8.997 1.00 74.00 124 ALA A C 1
ATOM 975 O O . ALA A 1 124 ? 10.368 -9.778 -9.337 1.00 74.00 124 ALA A O 1
ATOM 976 N N . GLN A 1 125 ? 8.452 -10.803 -9.857 1.00 68.62 125 GLN A N 1
ATOM 977 C CA . GLN A 1 125 ? 8.389 -10.219 -11.199 1.00 68.62 125 GLN A CA 1
ATOM 978 C C . GLN A 1 125 ? 7.723 -8.842 -11.141 1.00 68.62 125 GLN A C 1
ATOM 980 O O . GLN A 1 125 ? 6.546 -8.732 -10.805 1.00 68.62 125 GLN A O 1
ATOM 985 N N . MET A 1 126 ? 8.481 -7.796 -11.476 1.00 71.00 126 MET A N 1
ATOM 986 C CA . MET A 1 126 ? 7.972 -6.431 -11.616 1.00 71.00 126 MET A CA 1
ATOM 987 C C . MET A 1 126 ? 8.214 -5.945 -13.043 1.00 71.00 126 MET A C 1
ATOM 989 O O . MET A 1 126 ? 9.356 -5.877 -13.506 1.00 71.00 126 MET A O 1
ATOM 993 N N . SER A 1 127 ? 7.126 -5.640 -13.748 1.00 73.94 127 SER A N 1
ATOM 994 C CA . SER A 1 127 ? 7.165 -5.166 -15.138 1.00 73.94 127 SER A CA 1
ATOM 995 C C . SER A 1 127 ? 7.523 -3.688 -15.256 1.00 73.94 127 SER A C 1
ATOM 997 O O . SER A 1 127 ? 8.145 -3.293 -16.233 1.00 73.94 127 SER A O 1
ATOM 999 N N . THR A 1 128 ? 7.236 -2.877 -14.234 1.00 75.12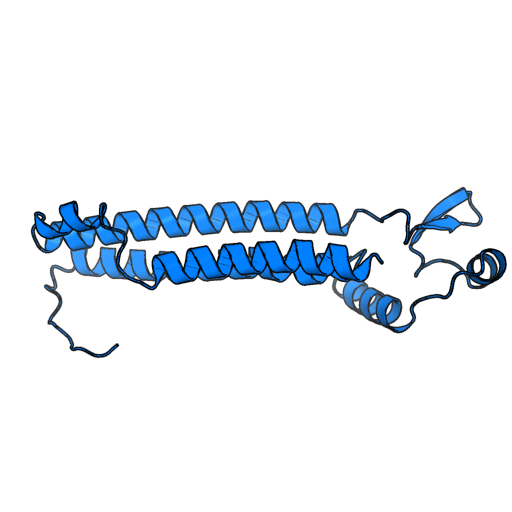 128 THR A N 1
ATOM 1000 C CA . THR A 1 128 ? 7.572 -1.446 -14.217 1.00 75.12 128 THR A CA 1
ATOM 1001 C C . THR A 1 128 ? 8.032 -0.984 -12.831 1.00 75.12 128 THR A C 1
ATOM 1003 O O . THR A 1 128 ? 7.646 -1.574 -11.813 1.00 75.12 128 THR A O 1
ATOM 1006 N N . PRO A 1 129 ? 8.848 0.084 -12.752 1.00 69.88 129 PRO A N 1
ATOM 1007 C CA . PRO A 1 129 ? 9.246 0.670 -11.471 1.00 69.88 129 PRO A CA 1
ATOM 1008 C C . PRO A 1 129 ? 8.053 1.308 -10.735 1.00 69.88 129 PRO A C 1
ATOM 1010 O O . PRO A 1 129 ? 8.028 1.352 -9.506 1.00 69.88 129 PRO A O 1
ATOM 1013 N N . ASP A 1 130 ? 7.030 1.748 -11.467 1.00 71.56 130 ASP A N 1
ATOM 1014 C CA . ASP A 1 130 ? 5.808 2.328 -10.911 1.00 71.56 130 ASP A CA 1
ATOM 1015 C C . ASP A 1 130 ? 5.006 1.357 -10.052 1.00 71.56 130 ASP A C 1
ATOM 1017 O O . ASP A 1 130 ? 4.510 1.741 -8.989 1.00 71.56 130 ASP A O 1
ATOM 1021 N N . VAL A 1 131 ? 4.911 0.098 -10.482 1.00 74.94 131 VAL A N 1
ATOM 1022 C CA . VAL A 1 131 ? 4.218 -0.948 -9.724 1.00 74.94 131 VAL A CA 1
ATOM 1023 C C . VAL A 1 131 ? 4.952 -1.246 -8.413 1.00 74.94 131 VAL A C 1
ATOM 1025 O O . VAL A 1 131 ? 4.311 -1.451 -7.382 1.00 74.94 131 VAL A O 1
ATOM 1028 N N . ALA A 1 132 ? 6.288 -1.173 -8.406 1.00 71.44 132 ALA A N 1
ATOM 1029 C CA . ALA A 1 132 ? 7.081 -1.346 -7.189 1.00 71.44 132 ALA A CA 1
ATOM 1030 C C . ALA A 1 132 ? 6.751 -0.278 -6.131 1.00 71.44 132 ALA A C 1
ATOM 1032 O O . ALA A 1 132 ? 6.603 -0.590 -4.951 1.00 71.44 132 ALA A O 1
ATOM 1033 N N . LEU A 1 133 ? 6.570 0.981 -6.545 1.00 73.62 133 LEU A N 1
ATOM 1034 C CA . LEU A 1 133 ? 6.184 2.070 -5.638 1.00 73.62 133 LEU A CA 1
ATOM 1035 C C . LEU A 1 133 ? 4.738 1.935 -5.137 1.00 73.62 133 LEU A C 1
ATOM 1037 O O . LEU A 1 133 ? 4.435 2.335 -4.012 1.00 73.62 133 LEU A O 1
ATOM 1041 N N . GLN A 1 134 ? 3.843 1.343 -5.930 1.00 78.81 134 GLN A N 1
ATOM 1042 C CA . GLN A 1 134 ? 2.456 1.108 -5.521 1.00 78.81 134 GLN A CA 1
ATOM 1043 C C . GLN A 1 134 ? 2.318 0.062 -4.402 1.00 78.81 134 GLN A C 1
ATOM 1045 O O . GLN A 1 134 ? 1.313 0.095 -3.696 1.00 78.81 134 GLN A O 1
ATOM 1050 N N . LEU A 1 135 ? 3.322 -0.797 -4.161 1.00 79.75 135 LEU A N 1
ATOM 1051 C CA . LEU A 1 135 ? 3.338 -1.747 -3.032 1.00 79.75 135 LEU A CA 1
ATOM 1052 C C . LEU A 1 135 ? 3.384 -1.068 -1.653 1.00 79.75 135 LEU A C 1
ATOM 1054 O O . LEU A 1 135 ? 2.995 -1.680 -0.656 1.00 79.75 135 LEU A O 1
ATOM 1058 N N . ILE A 1 136 ? 3.807 0.198 -1.579 1.00 82.62 136 ILE A N 1
ATOM 1059 C CA . ILE A 1 136 ? 3.871 0.958 -0.321 1.00 82.62 136 ILE A CA 1
ATOM 1060 C C . ILE A 1 136 ? 2.475 1.088 0.306 1.00 82.62 136 ILE A C 1
ATOM 1062 O O . ILE A 1 136 ? 2.307 0.904 1.511 1.00 82.62 136 ILE A O 1
ATOM 1066 N N . VAL A 1 137 ? 1.456 1.357 -0.513 1.00 82.94 137 VAL A N 1
ATOM 1067 C CA . VAL A 1 137 ? 0.077 1.599 -0.062 1.00 82.94 137 VAL A CA 1
ATOM 1068 C C . VAL A 1 137 ? -0.550 0.372 0.625 1.00 82.94 137 VAL A C 1
ATOM 1070 O O . VAL A 1 137 ? -0.981 0.500 1.775 1.00 82.94 137 VAL A O 1
ATOM 1073 N N . PRO A 1 138 ? -0.602 -0.829 0.013 1.00 85.25 138 PRO A N 1
ATOM 1074 C CA . PRO A 1 138 ? -1.140 -2.007 0.686 1.00 85.25 138 PRO A CA 1
ATOM 1075 C C . PRO A 1 138 ? -0.311 -2.411 1.913 1.00 85.25 138 PRO A C 1
ATOM 1077 O O . PRO A 1 138 ? -0.894 -2.831 2.912 1.00 85.25 138 PRO A O 1
ATOM 1080 N N . ALA A 1 139 ? 1.014 -2.220 1.898 1.00 85.19 139 ALA A N 1
ATOM 1081 C CA . ALA A 1 139 ? 1.854 -2.464 3.071 1.00 85.19 139 ALA A CA 1
ATOM 1082 C C . ALA A 1 139 ? 1.480 -1.546 4.252 1.00 85.19 139 ALA A C 1
ATOM 1084 O O . ALA A 1 139 ? 1.338 -2.020 5.382 1.00 85.19 139 ALA A O 1
ATOM 1085 N N . MET A 1 140 ? 1.237 -0.254 3.998 1.00 85.25 140 MET A N 1
ATOM 1086 C CA . MET A 1 140 ? 0.758 0.684 5.019 1.00 85.25 140 MET A CA 1
ATOM 1087 C C . MET A 1 140 ? -0.609 0.282 5.581 1.00 85.25 140 MET A C 1
ATOM 1089 O O . MET A 1 140 ? -0.792 0.303 6.798 1.00 85.25 140 MET A O 1
ATOM 1093 N N . PHE A 1 141 ? -1.559 -0.129 4.736 1.00 86.25 141 PHE A N 1
ATOM 1094 C CA . PHE A 1 141 ? -2.874 -0.585 5.201 1.00 86.25 141 PHE A CA 1
ATOM 1095 C C . PHE A 1 141 ? -2.789 -1.837 6.077 1.00 86.25 141 PHE A C 1
ATOM 1097 O O . PHE A 1 141 ? -3.463 -1.904 7.107 1.00 86.25 141 PHE A O 1
ATOM 1104 N N . ILE A 1 142 ? -1.933 -2.797 5.719 1.00 86.31 142 ILE A N 1
ATOM 1105 C CA . ILE A 1 142 ? -1.685 -3.994 6.534 1.00 86.31 142 ILE A CA 1
ATOM 1106 C C . ILE A 1 142 ? -1.077 -3.596 7.885 1.00 86.31 142 ILE A C 1
ATOM 1108 O O . ILE A 1 142 ? -1.548 -4.046 8.930 1.00 86.31 142 ILE A O 1
ATOM 1112 N N . TRP A 1 143 ? -0.091 -2.697 7.890 1.00 86.94 143 TRP A N 1
ATOM 1113 C CA . TRP A 1 143 ? 0.502 -2.180 9.123 1.00 86.94 143 TRP A CA 1
ATOM 1114 C C . TRP A 1 143 ? -0.528 -1.472 10.020 1.00 86.94 143 TRP A C 1
ATOM 1116 O O . TRP A 1 143 ? -0.606 -1.733 11.224 1.00 86.94 143 TRP A O 1
ATOM 1126 N N . MET A 1 144 ? -1.369 -0.607 9.442 1.00 84.38 144 MET A N 1
ATOM 1127 C CA . MET A 1 144 ? -2.447 0.071 10.169 1.00 84.38 144 MET A CA 1
ATOM 1128 C C . MET A 1 144 ? -3.479 -0.923 10.713 1.00 84.38 144 MET A C 1
ATOM 1130 O O . MET A 1 144 ? -3.919 -0.764 11.852 1.00 84.38 144 MET A O 1
ATOM 1134 N N . ALA A 1 145 ? -3.822 -1.971 9.957 1.00 87.00 145 ALA A N 1
ATOM 1135 C CA . ALA A 1 145 ? -4.724 -3.024 10.416 1.00 87.00 145 ALA A CA 1
ATOM 1136 C C . ALA A 1 145 ? -4.179 -3.729 11.668 1.00 87.00 145 ALA A C 1
ATOM 1138 O O . ALA A 1 145 ? -4.903 -3.870 12.654 1.00 87.00 145 ALA A O 1
ATOM 1139 N N . VAL A 1 146 ? -2.887 -4.085 11.677 1.00 87.69 146 VAL A N 1
ATOM 1140 C CA . VAL A 1 146 ? -2.217 -4.682 12.848 1.00 87.69 146 VAL A CA 1
ATOM 1141 C C . VAL A 1 146 ? -2.250 -3.730 14.047 1.00 87.69 146 VAL A C 1
ATOM 1143 O O . VAL A 1 146 ? -2.595 -4.138 15.158 1.00 87.69 146 VAL A O 1
ATOM 1146 N N . ARG A 1 147 ? -1.955 -2.441 13.833 1.00 85.62 147 ARG A N 1
ATOM 1147 C CA . ARG A 1 147 ? -2.002 -1.415 14.887 1.00 85.62 147 ARG A CA 1
ATOM 1148 C C . ARG A 1 147 ? -3.408 -1.223 15.465 1.00 85.62 147 ARG A C 1
ATOM 1150 O O . ARG A 1 147 ? -3.551 -1.036 16.672 1.00 85.62 147 ARG A O 1
ATOM 1157 N N . PHE A 1 148 ? -4.454 -1.223 14.643 1.00 84.75 148 PHE A N 1
ATOM 1158 C CA . PHE A 1 148 ? -5.825 -1.090 15.145 1.00 84.75 148 PHE A CA 1
ATOM 1159 C C . PHE A 1 148 ? -6.289 -2.348 15.874 1.00 84.75 148 PHE A C 1
ATOM 1161 O O . PHE A 1 148 ? -6.946 -2.238 16.911 1.00 84.75 148 PHE A O 1
ATOM 1168 N N . LEU A 1 149 ? -5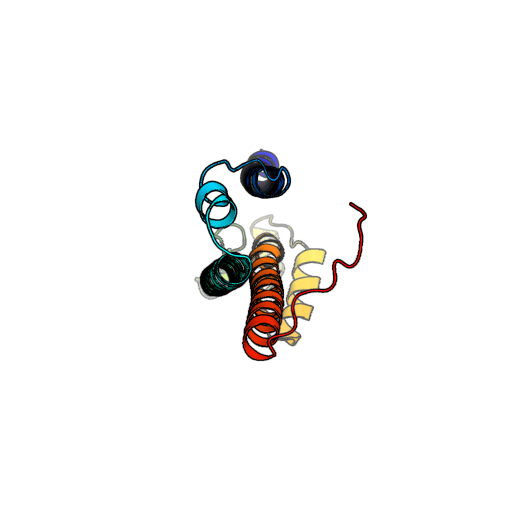.883 -3.525 15.396 1.00 86.12 149 LEU A N 1
ATOM 1169 C CA . LEU A 1 149 ? -6.182 -4.791 16.050 1.00 86.12 149 LEU A CA 1
ATOM 1170 C C . LEU A 1 149 ? -5.540 -4.872 17.443 1.00 86.12 149 LEU A C 1
ATOM 1172 O O . LEU A 1 149 ? -6.210 -5.254 18.401 1.00 86.12 149 LEU A O 1
ATOM 1176 N N . SER A 1 150 ? -4.284 -4.438 17.601 1.00 85.12 150 SER A N 1
ATOM 1177 C CA . SER A 1 150 ? -3.627 -4.422 18.916 1.00 85.12 150 SER A CA 1
ATOM 1178 C C . SER A 1 150 ? -4.327 -3.482 19.908 1.00 85.12 150 SER A C 1
ATOM 1180 O O . SER A 1 150 ? -4.538 -3.848 21.066 1.00 85.12 150 SER A O 1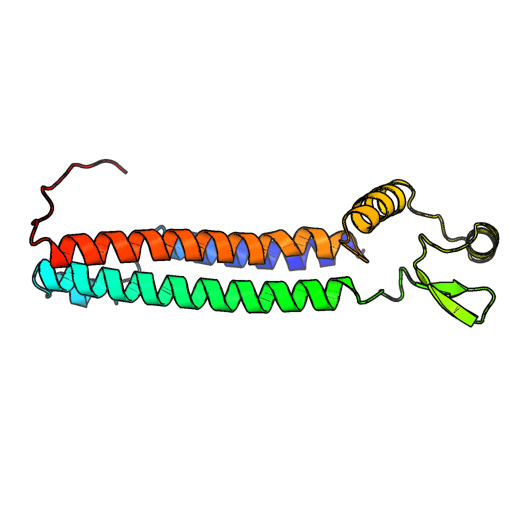
ATOM 1182 N N . ARG A 1 151 ? -4.783 -2.306 19.452 1.00 81.69 151 ARG A N 1
ATOM 1183 C CA . ARG A 1 151 ? -5.581 -1.374 20.273 1.00 81.69 151 ARG A CA 1
ATOM 1184 C C . ARG A 1 151 ? -6.952 -1.941 20.639 1.00 81.69 151 ARG A C 1
ATOM 1186 O O . ARG A 1 151 ? -7.395 -1.748 21.770 1.00 81.69 151 ARG A O 1
ATOM 1193 N N . ALA A 1 152 ? -7.610 -2.645 19.718 1.00 78.94 152 ALA A N 1
ATOM 1194 C CA . ALA A 1 152 ? -8.882 -3.314 19.979 1.00 78.94 152 ALA A CA 1
ATOM 1195 C C . ALA A 1 152 ? -8.748 -4.401 21.056 1.00 78.94 152 ALA A C 1
ATOM 1197 O O . ALA A 1 152 ? -9.570 -4.466 21.974 1.00 78.94 152 ALA A O 1
ATOM 1198 N N . ILE A 1 153 ? -7.691 -5.215 20.981 1.00 83.94 153 ILE A N 1
ATOM 1199 C CA . ILE A 1 153 ? -7.397 -6.259 21.970 1.00 83.94 153 ILE A CA 1
ATOM 1200 C C . ILE A 1 153 ? -7.136 -5.634 23.346 1.00 83.94 153 ILE A C 1
ATOM 1202 O O . ILE A 1 153 ? -7.733 -6.069 24.329 1.00 83.94 153 ILE A O 1
ATOM 1206 N N . ALA A 1 154 ? -6.317 -4.580 23.420 1.00 81.12 154 ALA A N 1
ATOM 1207 C CA . ALA A 1 154 ? -6.021 -3.883 24.675 1.00 81.12 154 ALA A CA 1
ATOM 1208 C C . ALA A 1 154 ? -7.267 -3.233 25.311 1.00 81.12 154 ALA A C 1
ATOM 1210 O O . ALA A 1 154 ? -7.459 -3.302 26.523 1.00 81.12 154 ALA A O 1
ATOM 1211 N N . ALA A 1 155 ? -8.144 -2.629 24.504 1.00 73.81 155 ALA A N 1
ATOM 1212 C CA . ALA A 1 155 ? -9.399 -2.059 24.996 1.00 73.81 155 ALA A CA 1
ATOM 1213 C C . ALA A 1 155 ? -10.367 -3.145 25.503 1.00 73.81 155 ALA A C 1
ATOM 1215 O O . ALA A 1 155 ? -11.027 -2.963 26.526 1.00 73.81 155 ALA A O 1
ATOM 1216 N N . SER A 1 156 ? -10.418 -4.290 24.816 1.00 76.88 156 SER A N 1
ATOM 1217 C CA . SER A 1 156 ? -11.276 -5.421 25.189 1.00 76.88 156 SER A CA 1
ATOM 1218 C C . SER A 1 156 ? -10.787 -6.117 26.464 1.00 76.88 156 SER A C 1
ATOM 1220 O O . SER A 1 156 ? -11.595 -6.459 27.326 1.00 76.88 156 SER A O 1
ATOM 1222 N N . SER A 1 157 ? -9.471 -6.282 26.637 1.00 76.62 157 SER A N 1
ATOM 1223 C CA . SER A 1 157 ? -8.896 -6.877 27.850 1.00 76.62 157 SER A CA 1
ATOM 1224 C C . SER A 1 157 ? -9.059 -5.977 29.078 1.00 76.62 157 SER A C 1
ATOM 1226 O O . SER A 1 157 ? -9.349 -6.481 30.163 1.00 76.62 157 SER A O 1
ATOM 1228 N N . ALA A 1 158 ? -8.962 -4.651 28.918 1.00 69.12 158 ALA A N 1
ATOM 1229 C CA . ALA A 1 158 ? -9.241 -3.689 29.986 1.00 69.12 158 ALA A CA 1
ATOM 1230 C C . ALA A 1 158 ? -10.709 -3.742 30.448 1.00 69.12 158 ALA A C 1
ATOM 1232 O O . ALA A 1 158 ? -10.975 -3.735 31.651 1.00 69.12 158 ALA A O 1
ATOM 1233 N N . PHE A 1 159 ? -11.650 -3.878 29.506 1.00 70.06 159 PHE A N 1
ATOM 1234 C CA . PHE A 1 159 ? -13.076 -4.040 29.802 1.00 70.06 159 PHE A CA 1
ATOM 1235 C C . PHE A 1 159 ? -13.365 -5.336 30.581 1.00 70.06 159 PHE A C 1
ATOM 1237 O O . PHE A 1 159 ? -14.100 -5.310 31.568 1.00 70.06 159 PHE A O 1
ATOM 1244 N N . ILE A 1 160 ? -12.747 -6.456 30.184 1.00 72.62 160 ILE A N 1
ATOM 1245 C CA . ILE A 1 160 ? -12.905 -7.766 30.844 1.00 72.62 160 ILE A CA 1
ATOM 1246 C C . ILE A 1 160 ? -12.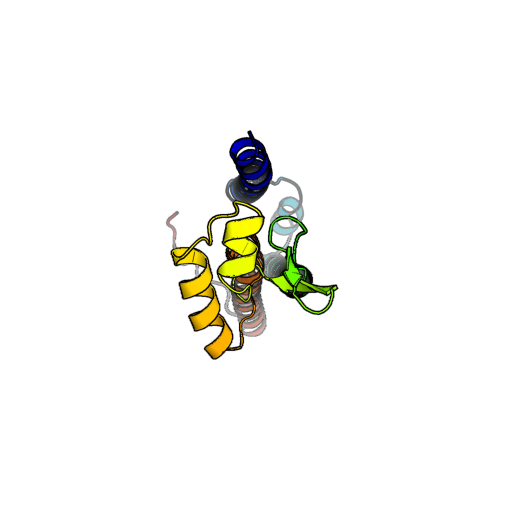235 -7.790 32.228 1.00 72.62 160 ILE A C 1
ATOM 1248 O O . ILE A 1 160 ? -12.783 -8.358 33.169 1.00 72.62 160 ILE A O 1
ATOM 1252 N N . SER A 1 161 ? -11.072 -7.150 32.385 1.00 71.88 161 SER A N 1
ATOM 1253 C CA . SER A 1 161 ? -10.307 -7.151 33.641 1.00 71.88 161 SER A CA 1
ATOM 1254 C C . SER A 1 161 ? -10.926 -6.288 34.750 1.00 71.88 161 SER A C 1
ATOM 1256 O O . SER A 1 161 ? -10.389 -6.268 35.857 1.00 71.88 161 SER A O 1
ATOM 1258 N N . ASN A 1 162 ? -12.006 -5.547 34.475 1.00 64.81 162 ASN A N 1
ATOM 1259 C CA . ASN A 1 162 ? -12.660 -4.625 35.410 1.00 64.81 162 ASN A CA 1
ATOM 1260 C C . ASN A 1 162 ? -11.715 -3.592 36.062 1.00 64.81 162 ASN A C 1
ATOM 1262 O O . ASN A 1 162 ? -12.047 -2.990 37.085 1.00 64.81 162 ASN A O 1
ATOM 1266 N N . LYS A 1 163 ? -10.532 -3.375 35.475 1.00 57.72 163 LYS A N 1
ATOM 1267 C CA . LYS A 1 163 ? -9.624 -2.303 35.866 1.00 57.72 163 LYS A CA 1
ATOM 1268 C C . LYS A 1 163 ? -10.188 -1.015 35.284 1.00 57.72 163 LYS A C 1
ATOM 1270 O O . LYS A 1 163 ? -10.129 -0.800 34.074 1.00 57.72 163 LYS A O 1
ATOM 1275 N N . LEU A 1 164 ? -10.747 -0.167 36.149 1.00 52.25 164 LEU A N 1
ATOM 1276 C CA . LEU A 1 164 ? -10.881 1.251 35.825 1.00 52.25 164 LEU A CA 1
ATOM 1277 C C . LEU A 1 164 ? -9.488 1.728 35.380 1.00 52.25 164 LEU A C 1
ATOM 1279 O O . LEU A 1 164 ? -8.515 1.391 36.061 1.00 52.25 164 LEU A O 1
ATOM 1283 N N . PRO A 1 165 ? -9.357 2.435 34.247 1.00 50.72 165 PRO A N 1
ATOM 1284 C CA . PRO A 1 165 ? -8.078 3.019 33.904 1.00 50.72 165 PRO A CA 1
ATOM 1285 C C . PRO A 1 165 ? -7.752 4.000 35.026 1.00 50.72 165 PRO A C 1
ATOM 1287 O O . PRO A 1 165 ? -8.505 4.938 35.266 1.00 50.72 165 PRO A O 1
ATOM 1290 N N . THR A 1 166 ? -6.675 3.739 35.762 1.00 46.72 166 THR A N 1
ATOM 1291 C CA . THR A 1 166 ? -5.986 4.810 36.463 1.00 46.72 166 THR A CA 1
ATOM 1292 C C . THR A 1 166 ? -5.621 5.810 35.384 1.00 46.72 166 THR A C 1
ATOM 1294 O O . THR A 1 166 ? -5.007 5.427 34.383 1.00 46.72 166 THR A O 1
ATOM 1297 N N . ASP A 1 167 ? -6.073 7.044 35.557 1.00 50.38 167 ASP A N 1
ATOM 1298 C CA . ASP A 1 167 ? -5.656 8.185 34.762 1.00 50.38 167 ASP A CA 1
ATOM 1299 C C . ASP A 1 167 ? -4.128 8.279 34.848 1.00 50.38 167 ASP A C 1
ATOM 1301 O O . ASP A 1 167 ? -3.569 8.860 35.771 1.00 50.38 167 ASP A O 1
ATOM 1305 N N . ALA A 1 168 ? -3.437 7.622 33.923 1.00 42.50 168 ALA A N 1
ATOM 1306 C CA . ALA A 1 168 ? -2.059 7.929 33.617 1.00 42.50 168 ALA A CA 1
ATOM 1307 C C . ALA A 1 168 ? -2.129 9.051 32.582 1.00 42.50 168 ALA A C 1
ATOM 1309 O O . ALA A 1 168 ? -2.434 8.797 31.415 1.00 42.50 168 ALA A O 1
ATOM 1310 N N . GLU A 1 169 ? -2.034 10.279 33.101 1.00 43.31 169 GLU A N 1
ATOM 1311 C CA . GLU A 1 169 ? -1.236 11.399 32.575 1.00 43.31 169 GLU A CA 1
ATOM 1312 C C . GLU A 1 169 ? -0.966 11.311 31.060 1.00 43.31 169 GLU A C 1
ATOM 1314 O O . GLU A 1 169 ? -0.316 10.398 30.564 1.00 43.31 169 GLU A O 1
ATOM 1319 N N . GLY A 1 170 ? -1.520 12.203 30.242 1.00 46.81 170 GLY A N 1
ATOM 1320 C CA . GLY A 1 170 ? -1.030 13.574 30.205 1.00 46.81 170 GLY A CA 1
ATOM 1321 C C . GLY A 1 170 ? 0.282 13.605 29.422 1.00 46.81 170 GLY A C 1
ATOM 1322 O O . GLY A 1 170 ? 1.316 13.309 29.997 1.00 46.81 170 GLY A O 1
ATOM 1323 N N . GLU A 1 171 ? 0.193 13.901 28.121 1.00 37.28 171 GLU A N 1
ATOM 1324 C CA . GLU A 1 171 ? 1.105 14.739 27.316 1.00 37.28 171 GLU A CA 1
ATOM 1325 C C . GLU A 1 171 ? 1.030 14.361 25.826 1.00 37.28 171 GLU A C 1
ATOM 1327 O O . GLU A 1 171 ? 1.241 13.216 25.418 1.00 37.28 171 GLU A O 1
ATOM 1332 N N . GLY A 1 172 ? 0.674 15.372 25.034 1.00 32.41 172 GLY A N 1
ATOM 1333 C CA . GLY A 1 172 ? 0.436 15.367 23.596 1.00 32.41 172 GLY A CA 1
ATOM 1334 C C . GLY A 1 172 ? -0.278 16.653 23.224 1.00 32.41 172 GLY A C 1
ATOM 1335 O O . GLY A 1 172 ? -1.515 16.676 23.393 1.00 32.41 172 GLY A O 1
#

Radius of gyration: 24.44 Å; chains: 1; bounding box: 44×33×72 Å

pLDDT: mean 76.42, std 11.67, range [32.41, 93.62]

Foldseek 3Di:
DVVVVVCVVVVVVVVVVVVVVVVVVPVPPPPLVVQVVPDDPLSVLVSLLVVLLVLLVVLLVVLVVLVVVLLVVQPDADPVQWDQAPVRDTDGVLPHDPVSCVVVVHDRPVVVSVVQVVVVVVVRRGNDVVSVVSNVRSVVSNVSSVVSVVVSVVSVVCSVVVDDPPPDDDDD

Sequence (172 aa):
MDWADSFLQKGTLWLAFFGASLSTYDEKHIAIDVLPRIAPPRGKQFLRAIVCIFSAVTCFYLGRVFWLSVLNNAREIPLEYSVLGISDEMIHICEAPIQILADTGLSRPSVFCAIRSVLEVFGAQMSTPDVALQLIVPAMFIWMAVRFLSRAIAASSAFISNKLPTDAEGEG